Protein AF-A0A1I6BHQ6-F1 (afdb_monomer_lite)

Structure (mmCIF, N/CA/C/O backbone):
data_AF-A0A1I6BHQ6-F1
#
_entry.id   AF-A0A1I6BHQ6-F1
#
loop_
_atom_site.group_PDB
_atom_site.id
_atom_site.type_symbol
_atom_site.label_atom_id
_atom_site.label_alt_id
_atom_site.label_comp_id
_atom_site.label_asym_id
_atom_site.label_entity_id
_atom_site.label_seq_id
_atom_site.pdbx_PDB_ins_code
_atom_site.Cartn_x
_atom_site.Cartn_y
_atom_site.Cartn_z
_atom_site.occupancy
_atom_site.B_iso_or_equiv
_atom_site.auth_seq_id
_atom_site.auth_comp_id
_atom_site.auth_asym_id
_atom_site.auth_atom_id
_atom_site.pdbx_PDB_model_num
ATOM 1 N N . MET A 1 1 ? 3.384 9.362 16.578 1.00 55.31 1 MET A N 1
ATOM 2 C CA . MET A 1 1 ? 2.796 9.068 15.255 1.00 55.31 1 MET A CA 1
ATOM 3 C C . MET A 1 1 ? 1.385 8.574 15.529 1.00 55.31 1 MET A C 1
ATOM 5 O O . MET A 1 1 ? 1.259 7.735 16.411 1.00 55.31 1 MET A O 1
ATOM 9 N N . GLU A 1 2 ? 0.358 9.133 14.884 1.00 80.00 2 GLU A N 1
ATOM 10 C CA . GLU A 1 2 ? -1.038 8.694 15.074 1.00 80.00 2 GLU A CA 1
ATOM 11 C C . GLU A 1 2 ? -1.167 7.183 14.785 1.00 80.00 2 GLU A C 1
ATOM 13 O O . GLU A 1 2 ? -0.630 6.744 13.758 1.00 80.00 2 GLU A O 1
ATOM 18 N N . PRO A 1 3 ? -1.833 6.376 15.638 1.00 83.81 3 PRO A N 1
ATOM 19 C CA . PRO A 1 3 ? -1.936 4.921 15.467 1.00 83.81 3 PRO A CA 1
ATOM 20 C C . PRO A 1 3 ? -2.410 4.497 14.068 1.00 83.81 3 PRO A C 1
ATOM 22 O O . PRO A 1 3 ? -1.834 3.589 13.468 1.00 83.81 3 PRO A O 1
ATOM 25 N N . ASN A 1 4 ? -3.370 5.229 13.496 1.00 90.62 4 ASN A N 1
ATOM 26 C CA . ASN A 1 4 ? -3.930 4.959 12.168 1.00 90.62 4 ASN A CA 1
ATOM 27 C C . ASN A 1 4 ? -2.933 5.219 11.040 1.00 90.62 4 ASN A C 1
ATOM 29 O O . ASN A 1 4 ? -2.863 4.452 10.081 1.00 90.62 4 ASN A O 1
ATOM 33 N N . ARG A 1 5 ? -2.090 6.248 11.181 1.00 92.94 5 ARG A N 1
ATOM 34 C CA . ARG A 1 5 ? -1.010 6.515 10.224 1.00 92.94 5 ARG A CA 1
ATOM 35 C C . ARG A 1 5 ? 0.019 5.389 10.240 1.00 92.94 5 ARG A C 1
ATOM 37 O O . ARG A 1 5 ? 0.463 4.966 9.176 1.00 92.94 5 ARG A O 1
ATOM 44 N N . GLN A 1 6 ? 0.398 4.901 11.423 1.00 95.25 6 GLN A N 1
ATOM 45 C CA . GLN A 1 6 ? 1.336 3.781 11.520 1.00 95.25 6 GLN A CA 1
ATOM 46 C C . GLN A 1 6 ? 0.738 2.514 10.898 1.00 95.25 6 GLN A C 1
ATOM 48 O O . GLN A 1 6 ? 1.409 1.855 10.108 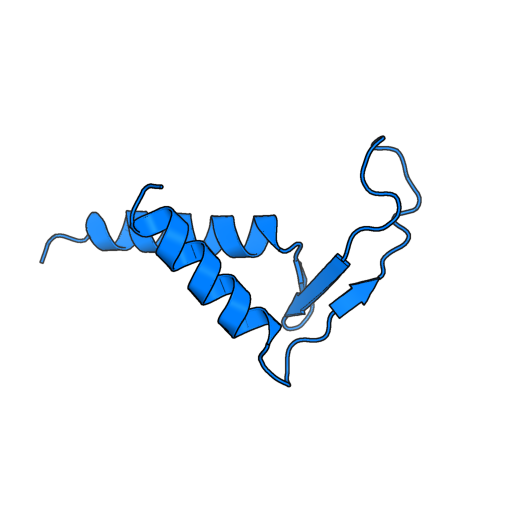1.00 95.25 6 GLN A O 1
ATOM 53 N N . LEU A 1 7 ? -0.528 2.208 11.198 1.00 95.38 7 LEU A N 1
ATOM 54 C CA . LEU A 1 7 ? -1.227 1.062 10.622 1.00 95.38 7 LEU A CA 1
ATOM 55 C C . LEU A 1 7 ? -1.316 1.156 9.091 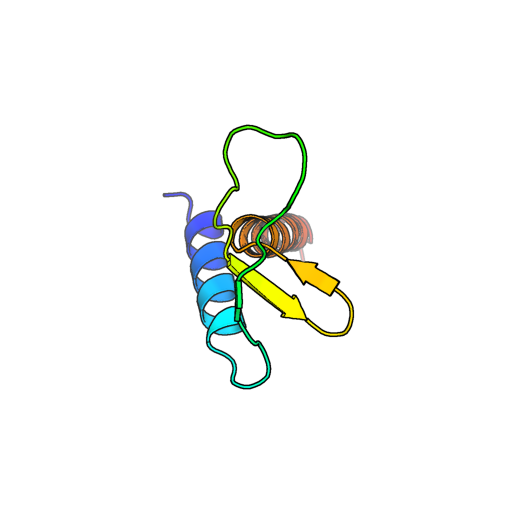1.00 95.38 7 LEU A C 1
ATOM 57 O O . LEU A 1 7 ? -1.000 0.189 8.406 1.00 95.38 7 LEU A O 1
ATOM 61 N N . ALA A 1 8 ? -1.663 2.324 8.545 1.00 97.06 8 ALA A N 1
ATOM 62 C CA . ALA A 1 8 ? -1.712 2.548 7.100 1.00 97.06 8 ALA A CA 1
ATOM 63 C C . ALA A 1 8 ? -0.352 2.311 6.418 1.00 97.06 8 ALA A C 1
ATOM 65 O O . ALA A 1 8 ? -0.292 1.705 5.348 1.00 97.06 8 ALA A O 1
ATOM 66 N N . ILE A 1 9 ? 0.748 2.736 7.052 1.00 96.50 9 ILE A N 1
ATOM 67 C CA . ILE A 1 9 ? 2.110 2.482 6.561 1.00 96.50 9 ILE A CA 1
ATOM 68 C C . ILE A 1 9 ? 2.431 0.984 6.567 1.00 96.50 9 ILE A C 1
ATOM 70 O O . ILE A 1 9 ? 2.985 0.482 5.591 1.00 96.50 9 ILE A O 1
ATOM 74 N N . GLU A 1 10 ? 2.093 0.259 7.636 1.00 96.56 10 GLU A N 1
ATOM 75 C CA . GLU A 1 10 ? 2.343 -1.186 7.713 1.00 96.56 10 GLU A CA 1
ATOM 76 C C . GLU A 1 10 ? 1.511 -1.975 6.689 1.00 96.56 10 GLU A C 1
ATOM 78 O O . GLU A 1 10 ? 2.039 -2.871 6.031 1.00 96.56 10 GLU A O 1
ATOM 83 N N . LEU A 1 11 ? 0.250 -1.594 6.465 1.00 96.62 11 LEU A N 1
ATOM 84 C CA . LEU A 1 11 ? -0.587 -2.188 5.416 1.00 96.62 11 LEU A CA 1
ATOM 85 C C . LEU A 1 11 ? -0.018 -1.925 4.015 1.00 96.62 11 LEU A C 1
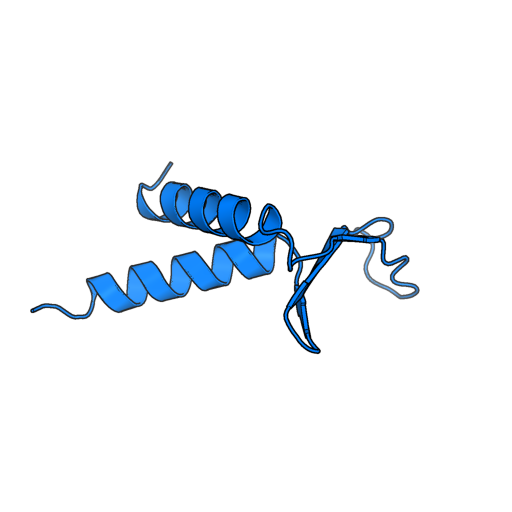ATOM 87 O O . LEU A 1 11 ? 0.060 -2.846 3.200 1.00 96.62 11 LEU A O 1
ATOM 91 N N . ALA A 1 12 ? 0.448 -0.701 3.747 1.00 96.44 12 ALA A N 1
ATOM 92 C CA . ALA A 1 12 ? 1.101 -0.371 2.485 1.00 96.44 12 ALA A CA 1
ATOM 93 C C . ALA A 1 12 ? 2.388 -1.184 2.276 1.00 96.44 12 ALA A C 1
ATOM 95 O O . ALA A 1 12 ? 2.595 -1.717 1.187 1.00 96.44 12 ALA A O 1
ATOM 96 N N . LYS A 1 13 ? 3.227 -1.343 3.311 1.00 95.38 13 LYS A N 1
ATOM 97 C CA . LYS A 1 13 ? 4.426 -2.200 3.256 1.00 95.38 13 LYS A CA 1
ATOM 98 C C . LYS A 1 13 ? 4.072 -3.650 2.931 1.00 95.38 13 LYS A C 1
ATOM 100 O O . LYS A 1 13 ? 4.676 -4.232 2.034 1.00 95.38 13 LYS A O 1
ATOM 105 N N . ALA A 1 14 ? 3.088 -4.213 3.628 1.00 96.00 14 ALA A N 1
ATOM 106 C CA . ALA A 1 14 ? 2.648 -5.585 3.402 1.00 96.00 14 ALA A CA 1
ATOM 107 C C . ALA A 1 14 ? 2.127 -5.788 1.969 1.00 96.00 14 ALA 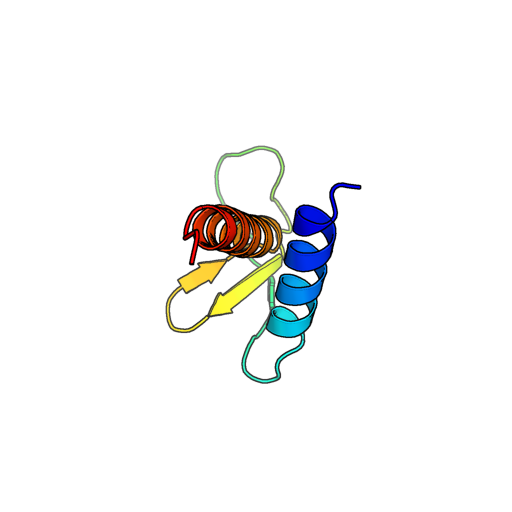A C 1
ATOM 109 O O . ALA A 1 14 ? 2.424 -6.804 1.341 1.00 96.00 14 ALA A O 1
ATOM 110 N N . LEU A 1 15 ? 1.405 -4.802 1.425 1.00 95.12 15 LEU A N 1
ATOM 111 C CA . LEU A 1 15 ? 0.914 -4.832 0.050 1.00 95.12 15 LEU A CA 1
ATOM 112 C C . LEU A 1 15 ? 2.059 -4.840 -0.968 1.00 95.12 15 LEU A C 1
ATOM 114 O O . LEU A 1 15 ? 2.073 -5.691 -1.851 1.00 95.12 15 LEU A O 1
ATOM 118 N N . ILE A 1 16 ? 3.037 -3.937 -0.846 1.00 93.06 16 ILE A N 1
ATOM 119 C CA . ILE A 1 16 ? 4.144 -3.851 -1.816 1.00 93.06 16 ILE A CA 1
ATOM 120 C C . ILE A 1 16 ? 5.125 -5.026 -1.731 1.00 93.06 16 ILE A C 1
ATOM 122 O O . ILE A 1 16 ? 5.871 -5.270 -2.674 1.00 93.06 16 ILE A O 1
ATOM 126 N N . GLN A 1 17 ? 5.147 -5.741 -0.603 1.00 92.38 17 GLN A N 1
ATOM 127 C CA . GLN A 1 17 ? 5.937 -6.960 -0.414 1.00 92.38 17 GLN A CA 1
ATOM 128 C C . GLN A 1 17 ? 5.229 -8.213 -0.949 1.00 92.38 17 GLN A C 1
ATOM 130 O O . GLN A 1 17 ? 5.822 -9.291 -0.972 1.00 92.38 17 GLN A O 1
ATOM 135 N N . ASN A 1 18 ? 3.970 -8.100 -1.374 1.00 91.81 18 ASN A N 1
ATOM 136 C CA . ASN A 1 18 ? 3.246 -9.205 -1.979 1.00 91.81 18 ASN A CA 1
ATOM 137 C C . ASN A 1 18 ? 3.847 -9.554 -3.353 1.00 91.81 18 ASN A C 1
ATOM 139 O O . ASN A 1 18 ? 4.044 -8.680 -4.192 1.00 91.81 18 ASN A O 1
ATOM 143 N N . ASN A 1 19 ? 4.074 -10.845 -3.618 1.00 87.25 19 ASN A N 1
ATOM 144 C CA . ASN A 1 19 ? 4.705 -11.340 -4.852 1.00 87.25 19 ASN A CA 1
ATOM 145 C C . ASN A 1 19 ? 3.977 -10.944 -6.151 1.00 87.25 19 ASN A C 1
ATOM 147 O O . ASN A 1 19 ? 4.565 -11.003 -7.233 1.00 87.25 19 ASN A O 1
ATOM 151 N N . HIS A 1 20 ? 2.699 -10.575 -6.064 1.00 88.44 20 HIS A N 1
ATOM 152 C CA . HIS A 1 20 ? 1.901 -10.127 -7.202 1.00 88.44 20 HIS A CA 1
ATOM 153 C C . HIS A 1 20 ? 2.031 -8.625 -7.483 1.00 88.44 20 HIS A C 1
ATOM 155 O O . HIS A 1 20 ? 1.551 -8.163 -8.516 1.00 88.44 20 HIS A O 1
ATOM 161 N N . VAL A 1 21 ? 2.697 -7.875 -6.604 1.00 88.94 21 VAL A N 1
ATOM 162 C CA . VAL A 1 21 ? 2.920 -6.436 -6.737 1.00 88.94 21 VAL A CA 1
ATOM 163 C C . VAL A 1 21 ? 4.357 -6.208 -7.172 1.00 88.94 21 VAL A C 1
ATOM 165 O O . VAL A 1 21 ? 5.306 -6.578 -6.484 1.00 88.94 21 VAL A O 1
ATOM 168 N N . LYS A 1 22 ? 4.532 -5.612 -8.352 1.00 86.94 22 LYS A N 1
ATOM 169 C CA . LYS A 1 22 ? 5.860 -5.343 -8.909 1.00 86.94 22 LYS A CA 1
ATOM 170 C C . LYS A 1 22 ? 6.173 -3.853 -8.817 1.00 86.94 22 LYS A C 1
ATOM 172 O O . LYS A 1 22 ? 5.353 -3.052 -9.278 1.00 86.94 22 LYS A O 1
ATOM 177 N N . PRO A 1 23 ? 7.340 -3.470 -8.268 1.00 88.50 23 PRO A N 1
ATOM 178 C CA . PRO A 1 23 ? 7.812 -2.104 -8.376 1.00 88.50 23 PRO A CA 1
ATOM 179 C C . PRO A 1 23 ? 8.220 -1.823 -9.824 1.00 88.50 23 PRO A C 1
ATOM 181 O O . PRO A 1 23 ? 8.846 -2.654 -10.485 1.00 88.50 23 PRO A O 1
ATOM 184 N N . VAL A 1 24 ? 7.879 -0.638 -10.308 1.00 87.00 24 VAL A N 1
ATOM 185 C CA . VAL A 1 24 ? 8.262 -0.131 -11.620 1.00 87.00 24 VAL A CA 1
ATOM 186 C C . VAL A 1 24 ? 8.934 1.215 -11.432 1.00 87.00 24 VAL A C 1
ATOM 188 O O . VAL A 1 24 ? 8.415 2.104 -10.758 1.00 87.00 24 VAL A O 1
ATOM 191 N N . PHE A 1 25 ? 10.112 1.343 -12.032 1.00 81.06 25 PHE A N 1
ATOM 192 C CA . PHE A 1 25 ? 10.854 2.592 -12.080 1.00 81.06 25 PHE A CA 1
ATOM 193 C C . PHE A 1 25 ? 10.377 3.367 -13.303 1.00 81.06 25 PHE A C 1
ATOM 195 O O . PHE A 1 25 ? 10.658 2.985 -14.440 1.00 81.06 25 PHE A O 1
ATOM 202 N N . GLY A 1 26 ? 9.599 4.418 -13.067 1.00 64.50 26 GLY A N 1
ATOM 203 C CA . GLY A 1 26 ? 9.148 5.310 -14.124 1.00 64.50 26 GLY A CA 1
ATOM 204 C C . GLY A 1 26 ? 10.086 6.502 -14.236 1.00 64.50 26 GLY A C 1
ATOM 205 O O . GLY A 1 26 ? 10.186 7.289 -13.302 1.00 64.50 26 GLY A O 1
ATOM 206 N N . VAL A 1 27 ? 10.718 6.693 -15.396 1.00 57.59 27 VAL A N 1
ATOM 207 C CA . VAL A 1 27 ? 11.244 8.015 -15.762 1.00 57.59 27 VAL A CA 1
ATOM 208 C C . VAL A 1 27 ? 10.043 8.814 -16.252 1.00 57.59 27 VAL A C 1
ATOM 210 O O . VAL A 1 27 ? 9.650 8.712 -17.417 1.00 57.59 27 VAL A O 1
ATOM 213 N N . ARG A 1 28 ? 9.369 9.537 -15.353 1.00 54.03 28 ARG A N 1
ATOM 214 C CA . ARG A 1 28 ? 8.203 10.344 -15.730 1.00 54.03 28 ARG A CA 1
ATOM 215 C C . ARG A 1 28 ? 8.695 11.576 -16.491 1.00 54.03 28 ARG A C 1
ATOM 217 O O . ARG A 1 28 ? 8.982 12.622 -15.921 1.00 54.03 28 ARG A O 1
ATOM 224 N N . GLY A 1 29 ? 8.840 11.441 -17.805 1.00 53.56 29 GLY A N 1
ATOM 225 C CA . GLY A 1 29 ? 9.193 12.541 -18.693 1.00 53.56 29 GLY A CA 1
ATOM 226 C C . GLY A 1 29 ? 8.049 13.546 -18.834 1.00 53.56 29 GLY A C 1
ATOM 227 O O . GLY A 1 29 ? 7.389 13.526 -19.860 1.00 53.56 29 GLY A O 1
ATOM 228 N N . SER A 1 30 ? 7.805 14.396 -17.828 1.00 46.12 30 SER A N 1
ATOM 229 C CA . SER A 1 30 ? 7.377 15.799 -17.991 1.00 46.12 30 SER A CA 1
ATOM 230 C C . SER A 1 30 ? 6.973 16.472 -16.666 1.00 46.12 30 SER A C 1
ATOM 232 O O . SER A 1 30 ? 6.002 16.065 -16.035 1.00 46.12 30 SER A O 1
ATOM 234 N N . LYS A 1 31 ? 7.621 17.617 -16.410 1.00 48.31 31 LYS A N 1
ATOM 235 C CA . LYS A 1 31 ? 7.065 18.901 -15.930 1.00 48.31 31 LYS A CA 1
ATOM 236 C C . LYS A 1 31 ? 6.719 19.153 -14.460 1.00 48.31 31 LYS A C 1
ATOM 238 O O . LYS A 1 31 ? 6.391 20.301 -14.187 1.00 48.31 31 LYS A O 1
ATOM 243 N N . ASP A 1 32 ? 6.934 18.226 -13.534 1.00 49.00 32 ASP A N 1
ATOM 244 C CA . ASP A 1 32 ? 6.942 18.573 -12.105 1.00 49.00 32 ASP A CA 1
ATOM 245 C C . ASP A 1 32 ? 8.321 18.282 -11.503 1.00 49.00 32 ASP A C 1
ATOM 247 O O . ASP A 1 32 ? 8.806 17.150 -11.504 1.00 49.00 32 ASP A O 1
ATOM 251 N N . ILE A 1 33 ? 8.993 19.348 -11.061 1.00 45.56 33 ILE A N 1
ATOM 252 C CA . ILE A 1 33 ? 10.330 19.316 -10.460 1.00 45.56 33 ILE A CA 1
ATOM 253 C C . ILE A 1 33 ? 10.225 18.523 -9.149 1.00 45.56 33 ILE A C 1
ATOM 255 O O . ILE A 1 33 ? 9.761 19.057 -8.144 1.00 45.56 33 ILE A O 1
ATOM 259 N N . GLY A 1 34 ? 10.626 17.250 -9.160 1.00 51.84 34 GLY A N 1
ATOM 260 C CA . GLY A 1 34 ? 10.712 16.443 -7.939 1.00 51.84 34 GLY A CA 1
ATOM 261 C C . GLY A 1 34 ? 10.707 14.924 -8.116 1.00 51.84 34 GLY A C 1
ATOM 262 O O . GLY A 1 34 ? 11.183 14.233 -7.223 1.00 51.84 34 GLY A O 1
ATOM 263 N N . ASP A 1 35 ? 10.226 14.402 -9.248 1.00 52.09 35 ASP A N 1
ATOM 264 C CA . ASP A 1 35 ? 9.847 12.979 -9.369 1.00 52.09 35 ASP A CA 1
ATOM 265 C C . ASP A 1 35 ? 10.650 12.205 -10.432 1.00 52.09 35 ASP A C 1
ATOM 267 O O . ASP A 1 35 ? 10.187 11.240 -11.040 1.00 52.09 35 ASP A O 1
ATOM 271 N N . GLU A 1 36 ? 11.892 12.630 -10.673 1.00 51.75 36 GLU A N 1
ATOM 272 C CA . GLU A 1 36 ? 12.740 12.117 -11.760 1.00 51.75 36 GLU A CA 1
ATOM 273 C C . GLU A 1 36 ? 13.186 10.651 -11.571 1.00 51.75 36 GLU A C 1
ATOM 275 O O . GLU A 1 36 ? 13.785 10.078 -12.474 1.00 51.75 36 GLU A O 1
ATOM 280 N N . ASN A 1 37 ? 12.858 10.011 -10.440 1.00 58.78 37 ASN A N 1
ATOM 281 C CA . ASN A 1 37 ? 13.158 8.603 -10.145 1.00 58.78 37 ASN A CA 1
ATOM 282 C C . ASN A 1 37 ? 12.082 7.941 -9.256 1.00 58.78 37 ASN A C 1
ATOM 284 O O . ASN A 1 37 ? 12.403 7.201 -8.322 1.00 58.78 37 ASN A O 1
ATOM 288 N N . ALA A 1 38 ? 10.801 8.232 -9.494 1.00 71.31 38 ALA A N 1
ATOM 289 C CA . ALA A 1 38 ? 9.721 7.716 -8.657 1.00 71.31 38 ALA A CA 1
ATOM 290 C C . ALA A 1 38 ? 9.527 6.195 -8.814 1.00 71.31 38 ALA A C 1
ATOM 292 O O . ALA A 1 38 ? 9.362 5.673 -9.923 1.00 71.31 38 ALA A O 1
ATOM 293 N N . ILE A 1 39 ? 9.500 5.479 -7.684 1.00 86.38 39 ILE A N 1
ATOM 294 C CA . ILE A 1 39 ? 9.052 4.083 -7.631 1.00 86.38 39 ILE A CA 1
ATOM 295 C C . ILE A 1 39 ? 7.529 4.087 -7.587 1.00 86.38 39 ILE A C 1
ATOM 297 O O . ILE A 1 39 ? 6.922 4.686 -6.698 1.00 86.38 39 ILE A O 1
ATOM 301 N N . SER A 1 40 ? 6.912 3.381 -8.527 1.00 89.94 40 SER A N 1
ATOM 302 C CA . SER A 1 40 ? 5.486 3.069 -8.483 1.00 89.94 40 SER A CA 1
ATOM 303 C C . SER A 1 40 ? 5.259 1.564 -8.386 1.00 89.94 40 SER A C 1
ATOM 305 O O . SER A 1 40 ? 6.147 0.767 -8.671 1.00 89.94 40 SER A O 1
ATOM 307 N N . TYR A 1 41 ? 4.061 1.170 -7.982 1.00 90.81 41 TYR A N 1
ATOM 308 C CA . TYR A 1 41 ? 3.637 -0.205 -7.770 1.00 90.81 41 TYR A CA 1
ATOM 309 C C . TYR A 1 41 ? 2.421 -0.478 -8.648 1.00 90.81 41 TYR A C 1
ATOM 311 O O . TYR A 1 41 ? 1.421 0.239 -8.568 1.00 90.81 41 TYR A O 1
ATOM 319 N N . ILE A 1 42 ? 2.512 -1.506 -9.492 1.00 90.81 42 ILE A N 1
ATOM 320 C CA . ILE A 1 42 ? 1.408 -1.896 -10.374 1.00 90.81 42 ILE A CA 1
ATOM 321 C C . ILE A 1 42 ? 0.441 -2.800 -9.613 1.00 90.81 42 ILE A C 1
ATOM 323 O O . ILE A 1 42 ? 0.831 -3.855 -9.107 1.00 90.81 42 ILE A O 1
ATOM 327 N N . LEU A 1 43 ? -0.827 -2.395 -9.587 1.00 88.31 43 LEU A N 1
ATOM 328 C CA . LEU A 1 43 ? -1.955 -3.154 -9.057 1.00 88.31 43 LEU A CA 1
ATOM 329 C C . LEU A 1 43 ? -3.024 -3.246 -10.153 1.00 88.31 43 LEU A C 1
ATOM 331 O O . LEU A 1 43 ? -3.730 -2.277 -10.432 1.00 88.31 43 LEU A O 1
ATOM 335 N N . GLY A 1 44 ? -3.126 -4.409 -10.801 1.00 86.81 44 GLY A N 1
ATOM 336 C CA . GLY A 1 44 ? -3.973 -4.571 -11.985 1.00 86.81 44 GLY A CA 1
ATOM 337 C C . GLY A 1 44 ? -3.461 -3.724 -13.154 1.00 86.81 44 GLY A C 1
ATOM 338 O O . GLY A 1 44 ? -2.319 -3.889 -13.575 1.00 86.81 44 GLY A O 1
ATOM 339 N N . GLU A 1 45 ? -4.301 -2.821 -13.659 1.00 86.44 45 GLU A N 1
ATOM 340 C CA . GLU A 1 45 ? -3.967 -1.885 -14.749 1.00 86.44 45 GLU A CA 1
ATOM 341 C C . GLU A 1 45 ? -3.534 -0.496 -14.243 1.00 86.44 45 GLU A C 1
ATOM 343 O O . GLU A 1 45 ? -3.180 0.377 -15.035 1.00 86.44 45 GLU A O 1
ATOM 348 N N . SER A 1 46 ? -3.542 -0.290 -12.924 1.00 88.69 46 SER A N 1
ATOM 349 C CA . SER A 1 46 ? -3.236 0.991 -12.290 1.00 88.69 46 SER A CA 1
ATOM 350 C C . SER A 1 46 ? -1.838 0.998 -11.676 1.00 88.69 46 SER A C 1
ATOM 352 O O . SER A 1 46 ? -1.330 -0.023 -11.209 1.00 88.69 46 SER A O 1
ATOM 354 N N . SER A 1 47 ? -1.229 2.182 -11.640 1.00 88.88 47 SER A N 1
ATOM 355 C CA . SER A 1 47 ? 0.076 2.431 -11.028 1.00 88.88 47 SER A CA 1
ATOM 356 C C . SER A 1 47 ? -0.087 3.393 -9.861 1.00 88.88 47 SER A C 1
ATOM 358 O O . SER A 1 47 ? -0.695 4.447 -10.030 1.00 88.88 47 SER A O 1
ATOM 360 N N . TYR A 1 48 ? 0.488 3.046 -8.712 1.00 90.94 48 TYR A N 1
ATOM 361 C CA . TYR A 1 48 ? 0.409 3.840 -7.487 1.00 90.94 48 TYR A CA 1
ATOM 362 C C . TYR A 1 48 ? 1.798 4.087 -6.908 1.00 90.94 48 TYR A C 1
ATOM 364 O O . TYR A 1 48 ? 2.622 3.180 -6.840 1.00 90.94 48 TYR A O 1
ATOM 372 N N . SER A 1 49 ? 2.062 5.289 -6.429 1.00 91.69 49 SER A N 1
ATOM 373 C CA . SER A 1 49 ? 3.182 5.586 -5.537 1.00 91.69 49 SER A CA 1
ATOM 374 C C . SER A 1 49 ? 2.933 5.016 -4.135 1.00 91.69 49 SER A C 1
ATOM 376 O O . SER A 1 49 ? 1.801 4.728 -3.741 1.00 91.69 49 SER A O 1
ATOM 378 N N . PHE A 1 50 ? 3.994 4.878 -3.334 1.00 92.06 50 PHE A N 1
ATOM 379 C CA . PHE A 1 50 ? 3.846 4.429 -1.944 1.00 92.06 50 PHE A CA 1
ATOM 380 C C . PHE A 1 50 ? 2.948 5.371 -1.124 1.00 92.06 50 PHE A C 1
ATOM 382 O O . PHE A 1 50 ? 2.140 4.911 -0.321 1.00 92.06 50 PHE A O 1
ATOM 389 N N . SER A 1 51 ? 3.063 6.686 -1.337 1.00 92.44 51 SER A N 1
ATOM 390 C CA . SER A 1 51 ? 2.248 7.690 -0.644 1.00 92.4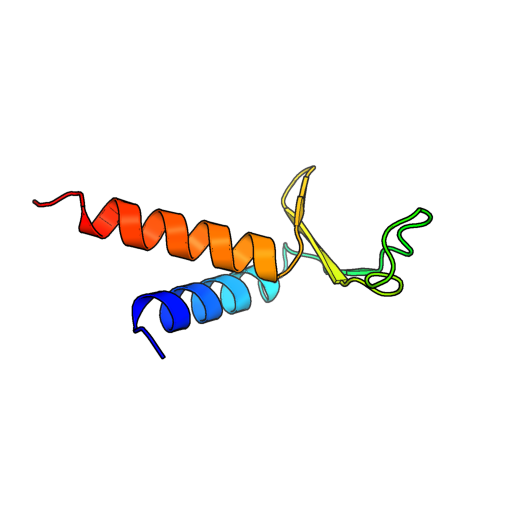4 51 SER A CA 1
ATOM 391 C C . SER A 1 51 ? 0.767 7.577 -0.995 1.00 92.44 51 SER A C 1
ATOM 393 O O . SER A 1 51 ? -0.061 7.694 -0.097 1.00 92.44 51 SER A O 1
ATOM 395 N N . GLU A 1 52 ? 0.419 7.299 -2.254 1.00 94.38 52 GLU A N 1
ATOM 396 C CA . GLU A 1 52 ? -0.972 7.051 -2.654 1.00 94.38 52 GLU A CA 1
ATOM 397 C C . GLU A 1 52 ? -1.546 5.816 -1.952 1.00 94.38 52 GLU A C 1
ATOM 399 O O . GLU A 1 52 ? -2.650 5.878 -1.413 1.00 94.38 52 GLU A O 1
ATOM 404 N N . LEU A 1 53 ? -0.779 4.722 -1.870 1.00 95.00 53 LEU A N 1
ATOM 405 C CA . LEU A 1 53 ? -1.203 3.517 -1.147 1.00 95.00 53 LEU A CA 1
ATOM 406 C C . LEU A 1 53 ? -1.442 3.797 0.343 1.00 95.00 53 LEU A C 1
ATOM 408 O O . LEU A 1 53 ? -2.470 3.394 0.888 1.00 95.00 53 LEU A O 1
ATOM 412 N N . VAL A 1 54 ? -0.524 4.514 1.001 1.00 95.88 54 VAL A N 1
ATOM 413 C CA . VAL A 1 54 ? -0.673 4.895 2.416 1.00 95.88 54 VAL A CA 1
ATOM 414 C C . VAL A 1 54 ? -1.917 5.761 2.623 1.00 95.88 54 VAL A C 1
ATOM 416 O O . VAL A 1 54 ? -2.690 5.489 3.541 1.00 95.88 54 VAL A O 1
ATOM 419 N N . SER A 1 55 ? -2.138 6.764 1.770 1.00 95.81 55 SER A N 1
ATOM 420 C CA . SER A 1 55 ? -3.322 7.628 1.843 1.00 95.81 55 SER A CA 1
ATOM 421 C C . SER A 1 55 ? -4.614 6.830 1.671 1.00 95.81 55 SER A C 1
ATOM 423 O O . SER A 1 55 ? -5.539 6.995 2.459 1.00 95.81 55 SER A O 1
ATOM 425 N N . HIS A 1 56 ? -4.660 5.890 0.720 1.00 95.56 56 HIS A N 1
ATOM 426 C CA . HIS A 1 56 ? -5.819 5.016 0.543 1.00 95.56 56 HIS A CA 1
ATOM 427 C C . HIS A 1 56 ? -6.126 4.181 1.790 1.00 95.56 56 HIS A C 1
ATOM 429 O O . HIS A 1 56 ? -7.291 4.073 2.175 1.00 95.56 56 HIS A O 1
ATOM 435 N N . PHE A 1 57 ? -5.120 3.590 2.438 1.00 96.31 57 PHE A N 1
ATOM 436 C CA . PHE A 1 57 ? -5.353 2.843 3.676 1.00 96.31 57 PHE A CA 1
ATOM 437 C C . PHE A 1 57 ? -5.829 3.748 4.810 1.00 96.31 57 PHE A C 1
ATOM 439 O O . PHE A 1 57 ? -6.786 3.394 5.497 1.00 96.31 57 PHE A O 1
ATOM 446 N N . LEU A 1 58 ? -5.206 4.916 4.978 1.00 95.81 58 LEU A N 1
ATOM 447 C CA . LEU A 1 58 ? -5.576 5.870 6.019 1.00 95.81 58 LEU A CA 1
ATOM 448 C C . LEU A 1 58 ? -7.033 6.329 5.869 1.00 95.81 58 LEU A C 1
ATOM 450 O O . LEU A 1 58 ? -7.805 6.206 6.818 1.00 95.81 58 LEU A O 1
ATOM 454 N N . ASP A 1 59 ? -7.433 6.735 4.661 1.00 94.81 59 ASP A N 1
ATOM 455 C CA . ASP A 1 59 ? -8.804 7.156 4.359 1.00 94.81 59 ASP A CA 1
ATOM 456 C C . ASP A 1 59 ? -9.832 6.069 4.697 1.00 94.81 59 ASP A C 1
ATOM 458 O O . ASP A 1 59 ? -10.941 6.365 5.143 1.00 94.81 59 ASP A O 1
ATOM 462 N N . ASN A 1 60 ? -9.499 4.799 4.450 1.00 94.00 60 ASN A N 1
ATOM 463 C CA . ASN A 1 60 ? -10.399 3.685 4.738 1.00 94.00 60 ASN A CA 1
ATOM 464 C C . ASN A 1 60 ? -10.469 3.369 6.235 1.00 94.00 60 ASN A C 1
ATOM 466 O O . ASN A 1 60 ? -11.568 3.145 6.738 1.00 94.00 60 ASN A O 1
ATOM 470 N N . ILE A 1 61 ? -9.344 3.398 6.954 1.00 93.50 61 ILE A N 1
ATOM 471 C CA . ILE A 1 61 ? -9.318 3.214 8.414 1.00 93.50 61 ILE A CA 1
ATOM 472 C C . ILE A 1 61 ? -10.178 4.291 9.089 1.00 93.50 61 ILE A C 1
ATOM 474 O O . ILE A 1 61 ? -11.079 3.968 9.860 1.00 93.50 61 ILE A O 1
ATOM 478 N N . GLU A 1 62 ? -9.982 5.559 8.721 1.00 91.25 62 GLU A N 1
ATOM 479 C CA . GLU A 1 62 ? -10.750 6.682 9.271 1.00 91.25 62 GLU A CA 1
ATOM 480 C C . GLU A 1 62 ? -12.244 6.620 8.915 1.00 91.25 62 GLU A C 1
ATOM 482 O O . GLU A 1 62 ? -13.092 7.110 9.664 1.00 91.25 62 GLU A O 1
ATOM 487 N N . LYS A 1 63 ? -12.603 6.03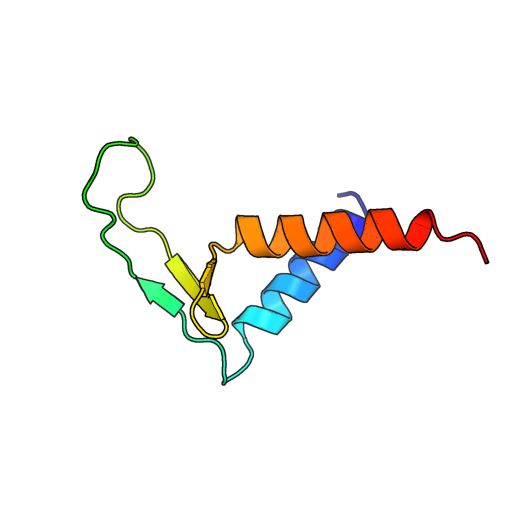9 7.761 1.00 90.25 63 LYS A N 1
ATOM 488 C CA . LYS A 1 63 ? -14.007 5.790 7.397 1.00 90.25 63 LYS A CA 1
ATOM 489 C C . LYS A 1 63 ? -14.621 4.676 8.239 1.00 90.25 63 LYS A C 1
ATOM 491 O O . LYS A 1 63 ? -15.756 4.838 8.672 1.00 90.25 63 LYS A O 1
ATOM 496 N N . ILE A 1 64 ? -13.891 3.587 8.478 1.00 89.50 64 ILE A N 1
ATOM 497 C CA . ILE A 1 64 ? -14.367 2.450 9.279 1.00 89.50 64 ILE A CA 1
ATOM 498 C C . ILE A 1 64 ? -14.572 2.858 10.739 1.00 89.50 64 ILE A C 1
ATOM 500 O O . ILE A 1 64 ? -15.572 2.475 11.329 1.00 89.50 64 ILE A O 1
ATOM 504 N N . GLU A 1 65 ? -13.705 3.685 11.323 1.00 83.12 65 GLU A N 1
ATOM 505 C CA . GLU A 1 65 ? -13.912 4.186 12.694 1.00 83.12 65 GLU A CA 1
ATOM 506 C C . GLU A 1 65 ? -15.202 5.007 12.845 1.00 83.12 65 GLU A C 1
ATOM 508 O O . GLU A 1 65 ? -15.812 5.036 13.913 1.00 83.12 65 GLU A O 1
ATOM 513 N N . LYS A 1 66 ? -15.655 5.650 11.762 1.00 83.44 66 LYS A N 1
ATOM 514 C CA . LYS A 1 66 ? -16.940 6.367 11.720 1.00 83.44 66 LYS A CA 1
ATOM 515 C C . LYS A 1 66 ? -18.133 5.428 11.557 1.00 83.44 66 LYS A C 1
ATOM 517 O O . LYS A 1 66 ? -19.266 5.864 11.746 1.00 83.44 66 LYS A O 1
ATOM 522 N N . TRP A 1 67 ? -17.910 4.162 11.207 1.00 79.88 67 TRP A N 1
ATOM 523 C CA . TRP A 1 67 ? -18.934 3.122 11.229 1.00 79.88 67 TRP A CA 1
ATOM 524 C C . TRP A 1 67 ? -19.083 2.650 12.673 1.00 79.88 67 TRP A C 1
ATOM 526 O O . TRP A 1 67 ? -18.595 1.597 13.068 1.00 79.88 67 TRP A O 1
ATOM 536 N N . SER A 1 68 ? -19.706 3.483 13.499 1.00 58.59 68 SER A N 1
ATOM 537 C CA . SER A 1 68 ? -20.091 3.102 14.853 1.00 58.59 68 SER A CA 1
ATOM 538 C C . SER A 1 68 ? -21.057 1.911 14.770 1.00 58.59 68 SER A C 1
ATOM 540 O O . SER A 1 68 ? -22.169 2.072 14.265 1.00 58.59 68 SER A O 1
ATOM 542 N N . PHE A 1 69 ? -20.612 0.731 15.210 1.00 55.19 69 PHE A N 1
ATOM 543 C CA . PHE A 1 69 ? -21.474 -0.412 15.530 1.00 55.19 69 PHE A CA 1
ATOM 544 C C . PHE A 1 69 ? -21.987 -0.301 16.965 1.00 55.19 69 PHE A C 1
ATOM 546 O O . PHE A 1 69 ? -21.208 0.165 17.830 1.00 55.19 69 PHE A O 1
#

Radius of gyration: 14.28 Å; chains: 1; bounding box: 35×31×34 Å

pLDDT: mean 82.6, std 16.2, range [45.56, 97.06]

Foldseek 3Di:
DPPLLVVLLVVLVVVCPDPVKDWDFDCPPDDDPDCRTFIWIDDPNDTHGSVRSSVVSSVVVVVVVVVDD

Sequence (69 aa):
MEPNRQLAIELAKALIQNNHVKPVFGVRGSKDIGDENAISYILGESSYSFSELVSHFLDNIEKIEKWSF

Secondary structure (DSSP, 8-state):
--HHHHHHHHHHHHHHTSTT-EEEEE---SS-TT-TTEEEEEETTEEEEHHHHHHHHHHHHHHHHTS--